Protein AF-A0AB35IIX9-F1 (afdb_monomer_lite)

pLDDT: mean 75.49, std 18.68, range [36.53, 96.25]

Radius of gyration: 25.01 Å; chains: 1; bounding box: 52×27×70 Å

Organism: NCBI:txid1547

Foldseek 3Di:
DDPPPDDPPDPPPDDDPDCPVVVVVVVVVVVVVVVVVVVVVVVVLVVVLVVVLVVQDDPLLVVLVVLCVVCVPDPVSSQVVCVVVVDHPVRSVVSPVVSCVSSCVSVVPPVPDDVVPPVVVVD

Secondary structure (DSSP, 8-state):
----------GGGS--S--HHHHHHHHHHHHHHHHHHHHHHHHHHHHHHHHHHHHHS-HHHHHHHHHHHHSTT-HHHHHHHHHHTT--HHHHHHHHHHHHHHHHHH----TT--GGGTTTS--

Structure (mmCIF, N/CA/C/O backbone):
data_AF-A0AB35IIX9-F1
#
_entry.id   AF-A0AB35IIX9-F1
#
loop_
_atom_site.group_PDB
_atom_site.id
_atom_site.type_symbol
_atom_site.label_atom_id
_atom_site.label_alt_id
_atom_site.label_comp_id
_atom_site.label_asym_id
_atom_site.label_entity_id
_atom_site.label_seq_id
_atom_site.pdbx_PDB_ins_code
_atom_site.Cartn_x
_atom_site.Cartn_y
_atom_site.Cartn_z
_atom_site.occupancy
_atom_site.B_iso_or_equiv
_atom_site.auth_seq_id
_atom_site.auth_comp_id
_atom_site.auth_asym_id
_atom_site.auth_atom_id
_atom_site.pdbx_PDB_model_num
ATOM 1 N N . MET A 1 1 ? 7.667 15.938 -27.698 1.00 36.53 1 MET A N 1
ATOM 2 C CA . MET A 1 1 ? 8.014 14.661 -28.350 1.00 36.53 1 MET A CA 1
ATOM 3 C C . MET A 1 1 ? 9.389 14.829 -28.958 1.00 36.53 1 MET A C 1
ATOM 5 O O . MET A 1 1 ? 9.502 15.380 -30.045 1.00 36.53 1 MET A O 1
ATOM 9 N N . ASP A 1 2 ? 10.426 14.471 -28.207 1.00 43.12 2 ASP A N 1
ATOM 10 C CA . ASP A 1 2 ? 11.792 14.505 -28.722 1.00 43.12 2 ASP A CA 1
ATOM 11 C C . ASP A 1 2 ? 11.997 13.258 -29.580 1.00 43.12 2 ASP A C 1
ATOM 13 O O . ASP A 1 2 ? 11.965 12.127 -29.091 1.00 43.12 2 ASP A O 1
ATOM 17 N N . MET A 1 3 ? 12.108 13.460 -30.890 1.00 46.75 3 MET A N 1
ATOM 18 C CA . MET A 1 3 ? 12.452 12.399 -31.824 1.00 46.75 3 MET A CA 1
ATOM 19 C C . MET A 1 3 ? 13.890 11.973 -31.512 1.00 46.75 3 MET A C 1
ATOM 21 O O . MET A 1 3 ? 14.827 12.638 -31.957 1.00 46.75 3 MET A O 1
ATOM 25 N N . LYS A 1 4 ? 14.082 10.859 -30.785 1.00 49.25 4 LYS A N 1
ATOM 26 C CA . LYS A 1 4 ? 15.355 10.118 -30.799 1.00 49.25 4 LYS A CA 1
ATOM 27 C C . LYS A 1 4 ? 15.623 9.756 -32.266 1.00 49.25 4 LYS A C 1
ATOM 29 O O . LYS A 1 4 ? 15.100 8.775 -32.789 1.00 49.25 4 LYS A O 1
ATOM 34 N N . ARG A 1 5 ? 16.360 10.619 -32.974 1.00 47.81 5 ARG A N 1
ATOM 35 C CA . ARG A 1 5 ? 16.802 10.394 -34.351 1.00 47.81 5 ARG A CA 1
ATOM 36 C C . ARG A 1 5 ? 17.637 9.122 -34.338 1.00 47.81 5 ARG A C 1
ATOM 38 O O . ARG A 1 5 ? 18.748 9.129 -33.815 1.00 47.81 5 ARG A O 1
ATOM 45 N N . ALA A 1 6 ? 17.103 8.045 -34.909 1.00 50.66 6 ALA A N 1
ATOM 46 C CA . ALA A 1 6 ? 17.898 6.880 -35.256 1.00 50.66 6 ALA A CA 1
ATOM 47 C C . ALA A 1 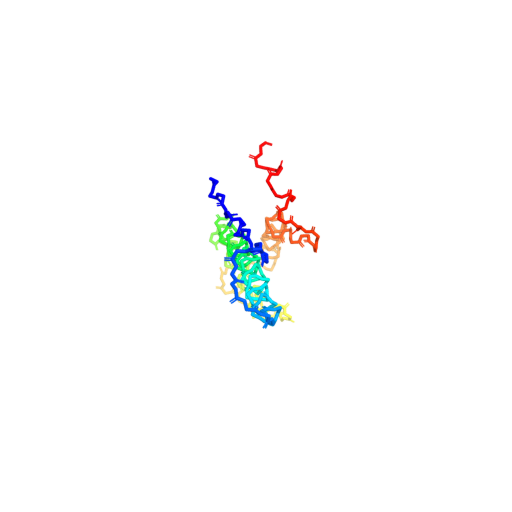6 ? 19.082 7.368 -36.101 1.00 50.66 6 ALA A C 1
ATOM 49 O O . ALA A 1 6 ? 18.880 7.990 -37.145 1.00 50.66 6 ALA A O 1
ATOM 50 N N . ILE A 1 7 ? 20.306 7.164 -35.613 1.00 53.88 7 ILE A N 1
ATOM 51 C 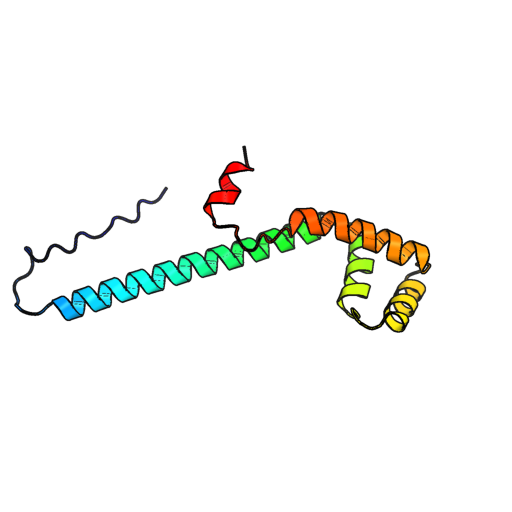CA . ILE A 1 7 ? 21.514 7.488 -36.370 1.00 53.88 7 ILE A CA 1
ATOM 52 C C . ILE A 1 7 ? 21.591 6.449 -37.492 1.00 53.88 7 ILE A C 1
ATOM 54 O O . ILE A 1 7 ? 21.733 5.262 -37.191 1.00 53.88 7 ILE A O 1
ATOM 58 N N . PRO A 1 8 ? 21.478 6.840 -38.772 1.00 49.00 8 PRO A N 1
ATOM 59 C CA . PRO A 1 8 ? 21.612 5.893 -39.862 1.00 49.00 8 PRO A CA 1
ATOM 60 C C . PRO A 1 8 ? 23.094 5.533 -39.971 1.00 49.00 8 PRO A C 1
ATOM 62 O O . PRO A 1 8 ? 23.881 6.266 -40.568 1.00 49.00 8 PRO A O 1
ATOM 65 N N . ILE A 1 9 ? 23.503 4.421 -39.360 1.00 51.12 9 ILE A N 1
ATOM 66 C CA . ILE A 1 9 ? 24.853 3.880 -39.540 1.00 51.12 9 ILE A CA 1
ATOM 67 C C . ILE A 1 9 ? 24.870 3.124 -40.872 1.00 51.12 9 ILE A C 1
ATOM 69 O O . ILE A 1 9 ? 24.798 1.899 -40.923 1.00 51.12 9 ILE A O 1
ATOM 73 N N . GLY A 1 10 ? 24.894 3.877 -41.972 1.00 47.72 10 GLY A N 1
ATOM 74 C CA . G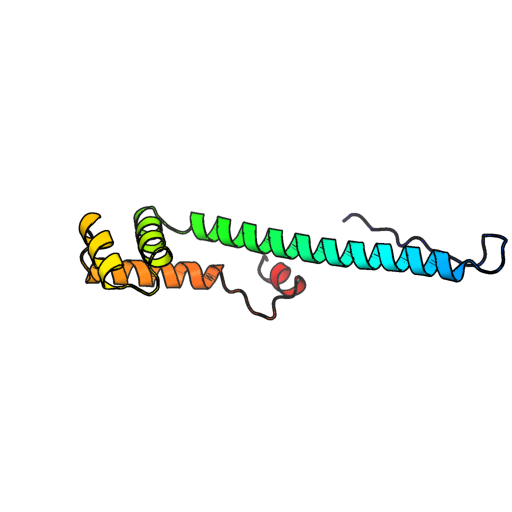LY A 1 10 ? 25.151 3.328 -43.299 1.00 47.72 10 GLY A CA 1
ATOM 75 C C . GLY A 1 10 ? 26.607 2.876 -43.395 1.00 47.72 10 GLY A C 1
ATOM 76 O O . GLY A 1 10 ? 27.515 3.657 -43.109 1.00 47.72 10 GLY A O 1
ATOM 77 N N . SER A 1 11 ? 26.837 1.629 -43.816 1.00 49.81 11 SER A N 1
ATOM 78 C CA . SER A 1 11 ? 28.177 1.081 -44.085 1.00 49.81 11 SER A CA 1
ATOM 79 C C . SER A 1 11 ? 28.926 1.803 -45.207 1.00 49.81 11 SER A C 1
ATOM 81 O O . SER A 1 11 ? 30.122 1.588 -45.373 1.00 49.81 11 SER A O 1
ATOM 83 N N . ASP A 1 12 ? 28.235 2.652 -45.967 1.00 50.59 12 ASP A N 1
ATOM 84 C CA . ASP A 1 12 ? 28.723 3.180 -47.242 1.00 50.59 12 ASP A CA 1
ATOM 85 C C . ASP A 1 12 ? 29.576 4.452 -47.115 1.00 50.59 12 ASP A C 1
ATOM 87 O O . ASP A 1 12 ? 30.184 4.869 -48.096 1.00 50.59 12 ASP A O 1
ATOM 91 N N . ASN A 1 13 ? 29.685 5.051 -45.920 1.00 46.75 13 ASN A N 1
ATOM 92 C CA . ASN A 1 13 ? 30.349 6.352 -45.741 1.00 46.75 13 ASN A CA 1
ATOM 93 C C . ASN A 1 13 ? 31.639 6.348 -44.899 1.00 46.75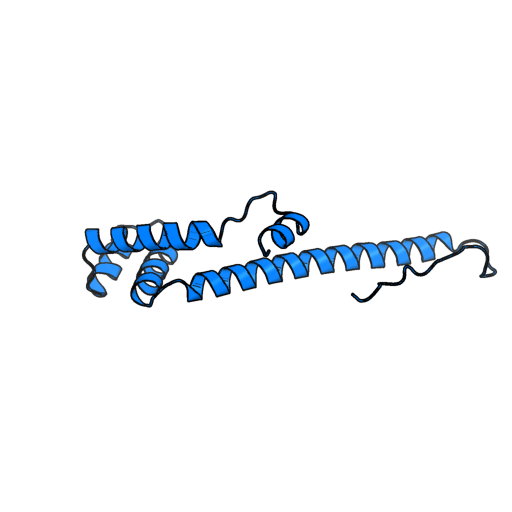 13 ASN A C 1
ATOM 95 O O . ASN A 1 13 ? 32.138 7.431 -44.593 1.00 46.75 13 ASN A O 1
ATOM 99 N N . MET A 1 14 ? 32.224 5.199 -44.531 1.00 52.31 14 MET A N 1
ATOM 100 C CA . MET A 1 14 ? 33.538 5.194 -43.858 1.00 52.31 14 MET A CA 1
ATOM 101 C C . MET A 1 14 ? 34.501 4.123 -44.400 1.00 52.31 14 MET A C 1
ATOM 103 O O . MET A 1 14 ? 34.126 2.953 -44.480 1.00 52.31 14 MET A O 1
ATOM 107 N N . PRO A 1 15 ? 35.745 4.497 -44.775 1.00 43.44 15 PRO A N 1
ATOM 108 C CA . PRO A 1 15 ? 36.677 3.592 -45.430 1.00 43.44 15 PRO A CA 1
ATOM 109 C C . PRO A 1 15 ? 37.375 2.695 -44.400 1.00 43.44 15 PRO A C 1
ATOM 111 O O . PRO A 1 15 ? 38.071 3.179 -43.511 1.00 43.44 15 PRO A O 1
ATOM 114 N N . GLY A 1 16 ? 37.226 1.378 -44.548 1.00 49.84 16 GLY A N 1
ATOM 115 C CA . GLY A 1 16 ? 37.931 0.388 -43.734 1.00 49.84 16 GLY A CA 1
ATOM 116 C C . GLY A 1 16 ? 37.135 -0.904 -43.604 1.00 49.84 16 GLY A C 1
ATOM 117 O O . GLY A 1 16 ? 36.063 -0.941 -43.012 1.00 49.84 16 GLY A O 1
ATOM 118 N N . GLY A 1 17 ? 37.636 -1.995 -44.177 1.00 54.09 17 GLY A N 1
ATOM 119 C CA . GLY A 1 17 ? 37.042 -3.308 -43.953 1.00 54.09 17 GLY A CA 1
ATOM 120 C C . GLY A 1 17 ? 37.125 -3.679 -42.470 1.00 54.09 17 GLY A C 1
ATOM 121 O O . GLY A 1 17 ? 38.190 -3.565 -41.868 1.00 54.09 17 GLY A O 1
ATOM 122 N N . ASN A 1 18 ? 36.012 -4.188 -41.930 1.00 55.22 18 ASN A N 1
ATOM 123 C CA . ASN A 1 18 ? 35.867 -4.841 -40.619 1.00 55.22 18 ASN A CA 1
ATOM 124 C C . ASN A 1 18 ? 35.346 -3.990 -39.431 1.00 55.22 18 ASN A C 1
ATOM 126 O O . ASN A 1 18 ? 35.793 -4.136 -38.293 1.00 55.22 18 ASN A O 1
ATOM 130 N N . HIS A 1 19 ? 34.325 -3.155 -39.663 1.00 58.53 19 HIS A N 1
ATOM 131 C CA . HIS A 1 19 ? 33.631 -2.381 -38.614 1.00 58.53 19 HIS A CA 1
ATOM 132 C C . HIS A 1 19 ? 32.361 -3.033 -38.033 1.00 58.53 19 HIS A C 1
ATOM 134 O O . HIS A 1 19 ? 31.749 -2.467 -37.126 1.00 58.53 19 HIS A O 1
ATOM 140 N N . SER A 1 20 ? 31.982 -4.236 -38.478 1.00 63.28 20 SER A N 1
ATOM 141 C CA . SER A 1 20 ? 30.811 -4.967 -37.956 1.00 63.28 20 SER A CA 1
ATOM 142 C C . SER A 1 20 ? 30.859 -5.148 -36.433 1.00 63.28 20 SER A C 1
ATOM 144 O O . SER A 1 20 ? 29.841 -5.022 -35.759 1.00 63.28 20 SER A O 1
ATOM 146 N N . SER A 1 21 ? 32.056 -5.356 -35.872 1.00 68.50 21 SER A N 1
ATOM 147 C CA . SER A 1 21 ? 32.271 -5.488 -34.426 1.00 68.50 21 SER A CA 1
ATOM 148 C C . SER A 1 21 ? 32.021 -4.193 -33.641 1.00 68.50 21 SER A C 1
ATOM 150 O O . SER A 1 21 ? 31.578 -4.248 -32.494 1.00 68.50 21 SER A O 1
ATOM 152 N N . VAL A 1 22 ? 32.280 -3.027 -34.242 1.00 70.44 22 VAL A N 1
ATOM 153 C CA . VAL A 1 22 ? 32.033 -1.713 -33.628 1.00 70.44 22 VAL A CA 1
ATOM 154 C C . VAL A 1 22 ? 30.547 -1.379 -33.699 1.00 70.44 22 VAL A C 1
ATOM 156 O O . VAL A 1 22 ? 29.969 -0.987 -32.690 1.00 70.44 22 VAL A O 1
ATOM 159 N N . ILE A 1 23 ? 29.914 -1.625 -34.849 1.00 72.56 23 ILE A N 1
ATOM 160 C CA . ILE A 1 23 ? 28.469 -1.443 -35.043 1.00 72.56 23 ILE A CA 1
ATOM 161 C C . ILE A 1 23 ? 27.681 -2.345 -34.082 1.00 72.56 23 ILE A C 1
ATOM 163 O O . ILE A 1 23 ? 26.771 -1.873 -33.409 1.00 72.56 23 ILE A O 1
ATOM 167 N N . ALA A 1 24 ? 28.084 -3.610 -33.921 1.00 70.62 24 ALA A N 1
ATOM 168 C CA . ALA A 1 24 ? 27.464 -4.527 -32.963 1.00 70.62 24 ALA A CA 1
ATOM 169 C C . ALA A 1 24 ? 27.609 -4.055 -31.504 1.00 70.62 24 ALA A C 1
ATOM 171 O O . ALA A 1 24 ? 26.670 -4.169 -30.717 1.00 70.62 24 ALA A O 1
ATOM 172 N N . LYS A 1 25 ? 28.766 -3.490 -31.129 1.00 71.88 25 LYS A N 1
ATOM 173 C CA . LYS A 1 25 ? 28.959 -2.892 -29.797 1.00 71.88 25 LYS A CA 1
ATOM 174 C C . LYS A 1 25 ? 28.079 -1.657 -29.593 1.00 71.88 25 LYS A C 1
ATOM 176 O O . LYS A 1 25 ? 27.513 -1.512 -28.517 1.00 71.88 25 LYS A O 1
ATOM 181 N N . MET A 1 26 ? 27.946 -0.800 -30.606 1.00 70.62 26 MET A N 1
ATOM 182 C CA . MET A 1 26 ? 27.068 0.375 -30.552 1.00 70.62 26 MET A CA 1
ATOM 183 C C . MET A 1 26 ? 25.599 -0.031 -30.408 1.00 70.62 26 MET A C 1
ATOM 185 O O . MET A 1 26 ? 24.918 0.483 -29.526 1.00 70.62 26 MET A O 1
ATOM 189 N N . GLN A 1 27 ? 25.140 -1.007 -31.194 1.00 73.56 27 GLN A N 1
ATOM 190 C CA . GLN A 1 27 ? 23.775 -1.525 -31.105 1.00 73.56 27 GLN A CA 1
ATOM 191 C C . GLN A 1 27 ? 23.481 -2.117 -29.721 1.00 73.56 27 GLN A C 1
ATOM 193 O O . GLN A 1 27 ? 22.453 -1.812 -29.126 1.00 73.56 27 GLN A O 1
ATOM 198 N N . LYS A 1 28 ? 24.427 -2.874 -29.153 1.00 77.75 28 LYS A N 1
ATOM 199 C CA . LYS A 1 28 ? 24.300 -3.426 -27.799 1.00 77.75 28 LYS A CA 1
ATOM 200 C C . LYS A 1 28 ? 24.179 -2.342 -26.721 1.00 77.75 28 LYS A C 1
ATOM 202 O O . LYS A 1 28 ? 23.425 -2.519 -25.772 1.00 77.75 28 LYS A O 1
ATOM 207 N N . ILE A 1 29 ? 24.913 -1.234 -26.847 1.00 77.31 29 ILE A N 1
ATOM 208 C CA . ILE A 1 29 ? 24.815 -0.103 -25.907 1.00 77.31 29 ILE A CA 1
ATOM 209 C C . ILE A 1 29 ? 23.432 0.552 -25.999 1.00 77.31 29 ILE A C 1
ATOM 211 O O . ILE A 1 29 ? 22.851 0.881 -24.967 1.00 77.31 29 ILE A O 1
ATOM 215 N N . ILE A 1 30 ? 22.894 0.708 -27.212 1.00 75.94 30 ILE A N 1
ATOM 216 C CA . ILE A 1 30 ? 21.544 1.249 -27.431 1.00 75.94 30 ILE A CA 1
ATOM 217 C C . ILE A 1 30 ? 20.497 0.326 -26.797 1.00 75.94 30 ILE A C 1
ATOM 219 O O . ILE A 1 30 ? 19.698 0.787 -25.990 1.00 75.94 30 ILE A O 1
ATOM 223 N N . GLU A 1 31 ? 20.565 -0.981 -27.061 1.00 74.88 31 GLU A N 1
ATOM 224 C CA . GLU A 1 31 ? 19.652 -1.973 -26.471 1.00 74.88 31 GLU A CA 1
ATOM 225 C C . GLU A 1 31 ? 19.697 -1.971 -24.938 1.00 74.88 31 GLU A C 1
ATOM 227 O O . GLU A 1 31 ? 18.660 -2.032 -24.280 1.00 74.88 31 GLU A O 1
ATOM 232 N N . GLN A 1 32 ? 20.893 -1.874 -24.350 1.00 75.12 32 GLN A N 1
ATOM 233 C CA . GLN A 1 32 ? 21.050 -1.757 -22.900 1.00 75.12 32 GLN A CA 1
ATOM 234 C C . GLN A 1 32 ? 20.448 -0.452 -22.370 1.00 75.12 32 GLN A C 1
ATOM 236 O O . GLN A 1 32 ? 19.783 -0.465 -21.337 1.00 75.12 32 GLN A O 1
ATOM 241 N N . SER A 1 33 ? 20.645 0.665 -23.073 1.00 76.44 33 SER A N 1
ATOM 242 C CA . SER A 1 33 ? 20.039 1.949 -22.712 1.00 76.44 33 SER A CA 1
ATOM 243 C C . SER A 1 33 ? 18.513 1.878 -22.728 1.00 76.44 33 SER A C 1
ATOM 245 O O . SER A 1 33 ? 17.881 2.351 -21.788 1.00 76.44 33 SER A O 1
ATOM 247 N N . ASP A 1 34 ? 17.921 1.256 -23.746 1.00 78.00 34 ASP A N 1
ATOM 248 C CA . ASP A 1 34 ? 16.466 1.118 -23.855 1.00 78.00 34 ASP A CA 1
ATOM 249 C C . ASP A 1 34 ? 15.900 0.224 -22.735 1.00 78.00 34 ASP A C 1
ATOM 251 O O . ASP A 1 34 ? 14.845 0.515 -22.171 1.00 78.00 34 ASP A O 1
ATOM 255 N N . GLN A 1 35 ? 16.629 -0.825 -22.332 1.00 75.31 35 GLN A N 1
ATOM 256 C CA . GLN A 1 35 ? 16.267 -1.640 -21.164 1.00 75.31 35 GLN A CA 1
ATOM 257 C C . GLN A 1 35 ? 16.278 -0.827 -19.863 1.00 75.31 35 GLN A C 1
ATOM 259 O O . GLN A 1 35 ? 15.386 -0.993 -19.027 1.00 75.31 35 GLN A O 1
ATOM 264 N N . TYR A 1 36 ? 17.264 0.057 -19.684 1.00 76.62 36 TYR A N 1
ATOM 265 C CA . TYR A 1 36 ? 17.311 0.942 -18.522 1.00 76.62 36 TYR A CA 1
ATOM 266 C C . TYR A 1 36 ? 16.184 1.979 -18.538 1.00 76.62 36 TYR A C 1
ATOM 268 O O . TYR A 1 36 ? 15.585 2.206 -17.489 1.00 76.62 36 TYR A O 1
ATOM 276 N N . ASP A 1 37 ? 15.837 2.544 -19.696 1.00 77.75 37 ASP A N 1
ATOM 277 C CA . ASP A 1 37 ? 14.706 3.474 -19.834 1.00 77.75 37 ASP A CA 1
ATOM 278 C C . ASP A 1 37 ? 13.380 2.804 -19.415 1.00 77.75 37 ASP A C 1
ATOM 280 O O . ASP A 1 37 ? 12.601 3.381 -18.652 1.00 77.75 37 ASP A O 1
ATOM 284 N N . ILE A 1 38 ? 13.150 1.552 -19.835 1.00 79.75 38 ILE A N 1
ATOM 285 C CA . ILE A 1 38 ? 11.979 0.757 -19.421 1.00 79.75 38 ILE A CA 1
ATOM 286 C C . ILE A 1 38 ? 11.987 0.520 -17.908 1.00 79.75 38 ILE A C 1
ATOM 288 O O . ILE A 1 38 ? 10.970 0.699 -17.237 1.00 79.75 38 ILE A O 1
ATOM 292 N N . LEU A 1 39 ? 13.135 0.136 -17.349 1.00 76.06 39 LEU A N 1
ATOM 293 C CA . LEU A 1 39 ? 13.263 -0.119 -15.917 1.00 76.06 39 LEU A CA 1
ATOM 294 C C . LEU A 1 39 ? 12.983 1.146 -15.090 1.00 76.06 39 LEU A C 1
ATOM 296 O O . LEU A 1 39 ? 12.241 1.089 -14.110 1.00 76.06 39 LEU A O 1
ATOM 300 N N . ILE A 1 40 ? 13.534 2.291 -15.502 1.00 81.12 40 ILE A N 1
ATOM 301 C CA . ILE A 1 40 ? 13.286 3.596 -14.875 1.00 81.12 40 ILE A CA 1
ATOM 302 C C . ILE A 1 40 ? 11.799 3.951 -14.956 1.00 81.12 40 ILE A C 1
ATOM 304 O O . ILE A 1 40 ? 11.219 4.379 -13.958 1.00 81.12 40 ILE A O 1
ATOM 308 N N . SER A 1 41 ? 11.167 3.742 -16.113 1.00 81.75 41 SER A N 1
ATOM 309 C CA . SER A 1 41 ? 9.731 3.974 -16.295 1.00 81.75 41 SER A CA 1
ATOM 310 C C . SER A 1 41 ? 8.894 3.146 -15.313 1.00 81.75 41 SER A C 1
ATOM 312 O O . SER A 1 41 ? 8.042 3.697 -14.613 1.00 81.75 41 SER A O 1
ATOM 314 N N . ASN A 1 42 ? 9.208 1.857 -15.164 1.00 79.00 42 ASN A N 1
ATOM 315 C CA . ASN A 1 42 ? 8.522 0.967 -14.226 1.00 79.00 42 ASN A CA 1
ATOM 316 C C . ASN A 1 42 ? 8.691 1.411 -12.765 1.00 79.00 42 ASN A C 1
ATOM 318 O O . ASN A 1 42 ? 7.728 1.395 -11.996 1.00 79.00 42 ASN A O 1
ATOM 322 N N . TYR A 1 43 ? 9.893 1.837 -12.367 1.00 80.44 43 TYR A N 1
ATOM 323 C CA . TYR A 1 43 ? 10.115 2.356 -11.015 1.00 80.44 43 TYR A CA 1
ATOM 324 C C . TYR A 1 43 ? 9.349 3.653 -10.763 1.00 80.44 43 TYR A C 1
ATOM 326 O O . TYR A 1 43 ? 8.691 3.772 -9.731 1.00 80.44 43 TYR A O 1
ATOM 334 N N . ASN A 1 44 ? 9.373 4.595 -11.707 1.00 82.50 44 ASN A N 1
ATOM 335 C CA . ASN A 1 44 ? 8.598 5.831 -11.602 1.00 82.50 44 ASN A CA 1
ATOM 336 C C . ASN A 1 44 ? 7.095 5.542 -11.504 1.00 82.50 44 ASN A C 1
ATOM 338 O O . ASN A 1 44 ? 6.394 6.180 -10.721 1.00 82.50 44 ASN A O 1
ATOM 342 N N . PHE A 1 45 ? 6.600 4.553 -12.249 1.00 80.12 45 PHE A N 1
ATOM 343 C CA . PHE A 1 45 ? 5.214 4.104 -12.158 1.00 80.12 45 PHE A CA 1
ATOM 344 C C . PHE A 1 45 ? 4.865 3.585 -10.756 1.00 80.12 45 PHE A C 1
ATOM 346 O O . PHE A 1 45 ? 3.860 4.006 -10.177 1.00 80.12 45 PHE A O 1
ATOM 353 N N . LEU A 1 46 ? 5.705 2.715 -10.185 1.00 80.94 46 LEU A N 1
ATOM 354 C CA . LEU A 1 46 ? 5.500 2.192 -8.833 1.00 80.94 46 LEU A CA 1
ATOM 355 C C . LEU A 1 46 ? 5.520 3.310 -7.787 1.00 80.94 46 LEU A C 1
ATOM 357 O O . LEU A 1 46 ? 4.626 3.364 -6.946 1.00 80.94 46 LEU A O 1
ATOM 361 N N . ILE A 1 47 ? 6.493 4.221 -7.866 1.00 84.50 47 ILE A N 1
ATOM 362 C CA . ILE A 1 47 ? 6.612 5.359 -6.944 1.00 84.50 47 ILE A CA 1
ATOM 363 C C . ILE A 1 47 ? 5.352 6.225 -7.008 1.00 84.50 47 ILE A C 1
ATOM 365 O O . ILE A 1 47 ? 4.699 6.416 -5.986 1.00 84.50 47 ILE A O 1
ATOM 369 N N . ASN A 1 48 ? 4.946 6.659 -8.203 1.00 83.19 48 ASN A N 1
ATOM 370 C CA . ASN A 1 48 ? 3.761 7.501 -8.379 1.00 83.19 48 ASN A CA 1
ATOM 371 C C . ASN A 1 48 ? 2.478 6.818 -7.877 1.00 83.19 48 ASN A C 1
ATOM 373 O O . ASN A 1 48 ? 1.602 7.467 -7.302 1.00 83.19 48 ASN A O 1
ATOM 377 N N . SER A 1 49 ? 2.354 5.505 -8.088 1.00 81.44 49 SER A N 1
ATOM 378 C CA . SER A 1 49 ? 1.197 4.728 -7.628 1.00 81.44 49 SER A CA 1
ATOM 379 C C . SER A 1 49 ? 1.151 4.641 -6.101 1.00 81.44 49 SER A C 1
ATOM 381 O O . SER A 1 49 ? 0.095 4.845 -5.502 1.00 81.44 49 SER A O 1
ATOM 383 N N . LEU A 1 50 ? 2.300 4.410 -5.458 1.00 83.31 50 LEU A N 1
ATOM 384 C CA . LEU A 1 50 ? 2.421 4.386 -3.999 1.00 83.31 50 LEU A CA 1
ATOM 385 C C . LEU A 1 50 ? 2.180 5.770 -3.379 1.00 83.31 50 LEU A C 1
ATOM 387 O O . LEU A 1 50 ? 1.473 5.880 -2.379 1.00 83.31 50 LEU A O 1
ATOM 391 N N . GLU A 1 51 ? 2.702 6.835 -3.985 1.00 85.06 51 GLU A N 1
ATOM 392 C CA . GLU A 1 51 ? 2.460 8.209 -3.534 1.00 85.06 51 GLU A CA 1
ATOM 393 C C . GLU A 1 51 ? 0.968 8.565 -3.594 1.00 85.06 51 GLU A C 1
ATOM 395 O O . GLU A 1 51 ? 0.419 9.095 -2.626 1.00 85.06 51 GLU A O 1
ATOM 400 N N . ARG A 1 52 ? 0.272 8.203 -4.681 1.00 82.88 52 ARG A N 1
ATOM 401 C CA . ARG A 1 52 ? -1.189 8.374 -4.797 1.00 82.88 52 ARG A CA 1
ATOM 402 C C . ARG A 1 52 ? -1.964 7.526 -3.792 1.00 82.88 52 ARG A C 1
ATOM 404 O O . ARG A 1 52 ? -2.941 7.997 -3.219 1.00 82.88 52 ARG A O 1
ATOM 411 N N . ALA A 1 53 ? -1.539 6.290 -3.551 1.00 82.56 53 ALA A N 1
ATOM 412 C CA . ALA A 1 53 ? -2.154 5.433 -2.543 1.00 82.56 53 ALA A CA 1
ATOM 413 C C . ALA A 1 53 ? -2.111 6.077 -1.147 1.00 82.56 53 ALA A C 1
ATOM 415 O O . ALA A 1 53 ? -3.112 6.067 -0.430 1.00 82.56 53 ALA A O 1
ATOM 416 N N . ILE A 1 54 ? -0.989 6.706 -0.784 1.00 79.69 54 ILE A N 1
ATOM 417 C CA . ILE A 1 54 ? -0.826 7.386 0.509 1.00 79.69 54 ILE A CA 1
ATOM 418 C C .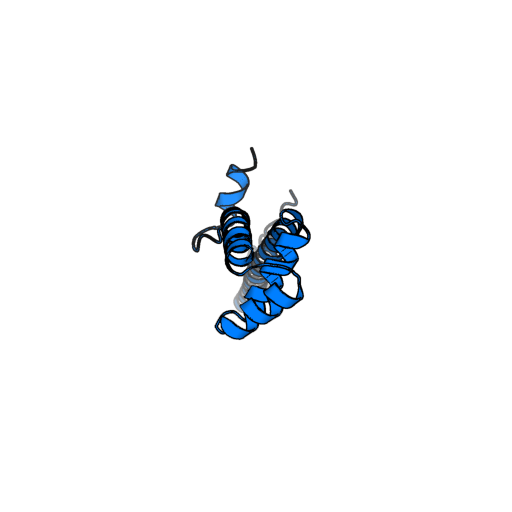 ILE A 1 54 ? -1.745 8.610 0.637 1.00 79.69 54 ILE A C 1
ATOM 420 O O . ILE A 1 54 ? -2.250 8.869 1.732 1.00 79.69 54 ILE A O 1
ATOM 424 N N . THR A 1 55 ? -1.988 9.363 -0.443 1.00 85.62 55 THR A N 1
ATOM 425 C CA . THR A 1 55 ? -2.837 10.570 -0.388 1.00 85.62 55 THR A CA 1
ATOM 426 C C . THR A 1 55 ? -4.328 10.264 -0.265 1.00 85.62 55 THR A C 1
ATOM 428 O O . THR A 1 55 ? -5.080 11.102 0.229 1.00 85.62 55 THR A O 1
ATOM 431 N N . VAL A 1 56 ? -4.766 9.068 -0.667 1.00 88.38 56 VAL A N 1
ATOM 432 C CA . VAL A 1 56 ? -6.177 8.644 -0.596 1.00 88.38 56 VAL A CA 1
ATOM 433 C C . VAL A 1 56 ? -6.589 8.182 0.808 1.00 88.38 56 VAL A C 1
ATOM 435 O O . VAL A 1 56 ? -7.783 8.166 1.139 1.00 88.38 56 VAL A O 1
ATOM 438 N N . LEU A 1 57 ? -5.620 7.826 1.652 1.00 91.25 57 LEU A N 1
ATOM 439 C CA . LEU A 1 57 ? -5.871 7.414 3.028 1.00 91.25 57 LEU A CA 1
ATOM 440 C C . LEU A 1 57 ? -5.910 8.624 3.969 1.00 91.25 57 LEU A C 1
ATOM 442 O O . LEU A 1 57 ? -5.042 9.495 3.923 1.00 91.25 57 LEU A O 1
ATOM 446 N N . ASN A 1 58 ? -6.892 8.658 4.871 1.00 92.88 58 ASN A N 1
ATOM 447 C CA . ASN A 1 58 ? -6.869 9.580 6.013 1.00 92.88 58 ASN A CA 1
ATOM 448 C C . ASN A 1 58 ? -5.940 9.068 7.134 1.00 92.88 58 ASN A C 1
ATOM 450 O O . ASN A 1 58 ? -5.407 7.965 7.052 1.00 92.88 58 ASN A O 1
ATOM 454 N N . GLU A 1 59 ? -5.726 9.862 8.186 1.00 92.25 59 GLU A N 1
ATOM 455 C CA . GLU A 1 59 ? -4.774 9.512 9.255 1.00 92.25 59 GLU A CA 1
ATOM 456 C C . GLU A 1 59 ? -5.130 8.215 9.999 1.00 92.25 59 GLU A C 1
ATOM 458 O O . GLU A 1 59 ? -4.256 7.373 10.200 1.00 92.25 59 GLU A O 1
ATOM 463 N N . ASP A 1 60 ? -6.407 7.983 10.317 1.00 92.88 60 ASP A N 1
ATOM 464 C CA . ASP A 1 60 ? -6.843 6.727 10.944 1.00 92.88 60 ASP A CA 1
ATOM 465 C C . ASP A 1 60 ? -6.601 5.518 10.026 1.00 92.88 60 ASP A C 1
ATOM 467 O O . ASP A 1 60 ? -6.209 4.437 10.464 1.00 92.88 60 ASP A O 1
ATOM 471 N N . GLU A 1 61 ? -6.874 5.682 8.732 1.00 93.50 61 GLU A N 1
ATOM 472 C CA . GLU A 1 61 ? -6.676 4.654 7.713 1.00 93.50 61 GLU A CA 1
ATOM 473 C C . GLU A 1 61 ? -5.193 4.323 7.529 1.00 93.50 61 GLU A C 1
ATOM 475 O O . GLU A 1 61 ? -4.833 3.145 7.465 1.00 93.50 61 GLU A O 1
ATOM 480 N N . LYS A 1 62 ? -4.325 5.342 7.515 1.00 92.75 62 LYS A N 1
ATOM 481 C CA . LYS A 1 62 ? -2.868 5.163 7.507 1.00 92.75 62 LYS A CA 1
ATOM 482 C C . LYS A 1 62 ? -2.408 4.416 8.751 1.00 92.75 62 LYS A C 1
ATOM 484 O O . LYS A 1 62 ? -1.626 3.477 8.639 1.00 92.75 62 LYS A O 1
ATOM 489 N N . GLU A 1 63 ? -2.904 4.791 9.926 1.00 94.19 63 GLU A N 1
ATOM 490 C CA . GLU A 1 63 ? -2.522 4.153 11.184 1.00 94.19 63 GLU A CA 1
ATOM 491 C C . GLU A 1 63 ? -2.897 2.664 11.200 1.00 94.19 63 GLU A C 1
ATOM 493 O O . GLU A 1 63 ? -2.052 1.813 11.488 1.00 94.19 63 GLU A O 1
ATOM 498 N N . VAL A 1 64 ? -4.133 2.329 10.819 1.00 94.81 64 VAL A N 1
ATOM 499 C CA . VAL A 1 64 ? -4.601 0.938 10.717 1.00 94.81 64 VAL A CA 1
ATOM 500 C C . VAL A 1 64 ? -3.786 0.147 9.686 1.00 94.81 64 VAL A C 1
ATOM 502 O O . VAL A 1 64 ? -3.371 -0.981 9.968 1.00 94.81 64 VAL A O 1
ATOM 505 N N . CYS A 1 65 ? -3.493 0.754 8.531 1.00 92.81 65 CYS A N 1
ATOM 506 C CA . CYS A 1 65 ? -2.653 0.168 7.486 1.00 92.81 65 CYS A CA 1
ATOM 507 C C . CYS A 1 65 ? -1.237 -0.149 7.993 1.00 92.81 65 CYS A C 1
ATOM 509 O O . CYS A 1 65 ? -0.728 -1.249 7.774 1.00 92.81 65 CYS A O 1
ATOM 511 N N . ILE A 1 66 ? -0.617 0.776 8.732 1.00 92.81 66 ILE A N 1
ATOM 512 C CA . ILE A 1 66 ? 0.730 0.614 9.298 1.00 92.81 66 ILE A CA 1
ATOM 513 C C . ILE A 1 66 ? 0.754 -0.493 10.357 1.00 92.81 66 ILE A C 1
ATOM 515 O O . ILE A 1 66 ? 1.659 -1.330 10.348 1.00 92.81 66 ILE A O 1
ATOM 519 N N . ILE A 1 67 ? -0.232 -0.533 11.263 1.00 94.56 67 ILE A N 1
ATOM 520 C CA . ILE A 1 67 ? -0.323 -1.586 12.291 1.00 94.56 67 ILE A CA 1
ATOM 521 C C . ILE A 1 67 ? -0.384 -2.960 11.622 1.00 94.56 67 ILE A C 1
ATOM 523 O O . ILE A 1 67 ? 0.346 -3.869 12.032 1.00 94.56 67 ILE A O 1
ATOM 527 N N . PHE A 1 68 ? -1.220 -3.099 10.588 1.00 94.06 68 PHE A N 1
ATOM 528 C CA . PHE A 1 68 ? -1.340 -4.349 9.850 1.00 94.06 68 PHE A CA 1
ATOM 529 C C . PHE A 1 68 ? -0.049 -4.711 9.111 1.00 94.06 68 PHE A C 1
ATOM 531 O O . PHE A 1 68 ? 0.467 -5.809 9.302 1.00 94.06 68 PHE A O 1
ATOM 538 N N . SER A 1 69 ? 0.506 -3.777 8.338 1.00 90.31 69 SER A N 1
ATOM 539 C CA . SER A 1 69 ? 1.688 -4.005 7.494 1.00 90.31 69 SER A CA 1
ATOM 540 C C . SER A 1 69 ? 2.935 -4.382 8.294 1.00 90.31 69 SER A C 1
ATOM 542 O O . SER A 1 69 ? 3.740 -5.182 7.832 1.00 90.31 69 SER A O 1
ATOM 544 N N . ASN A 1 70 ? 3.082 -3.856 9.513 1.00 93.81 70 ASN A N 1
ATOM 545 C CA . ASN A 1 70 ? 4.206 -4.195 10.391 1.00 93.81 70 ASN A CA 1
ATOM 546 C C . ASN A 1 70 ? 4.052 -5.554 11.089 1.00 93.81 70 ASN A C 1
ATOM 548 O O . ASN A 1 70 ? 5.018 -6.062 11.649 1.00 93.81 70 ASN A O 1
ATOM 552 N N 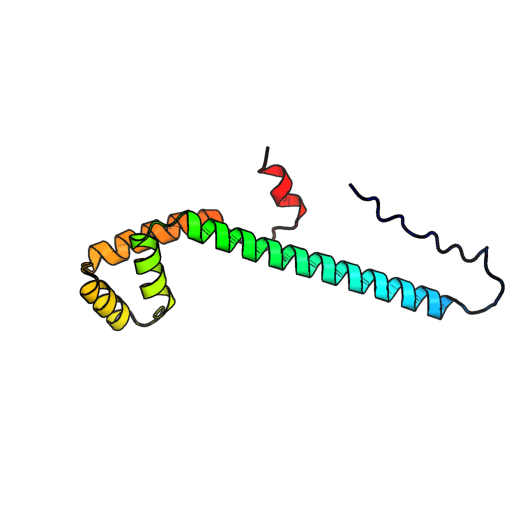. ASN A 1 71 ? 2.847 -6.128 11.108 1.00 92.56 71 ASN A N 1
ATOM 553 C CA . ASN A 1 71 ? 2.561 -7.383 11.800 1.00 92.56 71 ASN A CA 1
ATOM 554 C C . ASN A 1 71 ? 1.590 -8.247 10.973 1.00 92.56 71 ASN A C 1
ATOM 556 O O . ASN A 1 71 ? 0.519 -8.582 11.481 1.00 92.56 71 ASN A O 1
ATOM 560 N N . PRO A 1 72 ? 1.906 -8.605 9.715 1.00 90.44 72 PRO A N 1
ATOM 561 C CA . PRO A 1 72 ? 0.949 -9.231 8.792 1.00 90.44 72 PRO A CA 1
ATOM 562 C C . PRO A 1 72 ? 0.479 -10.616 9.260 1.00 90.44 72 PRO A C 1
ATOM 564 O O . PRO A 1 72 ? -0.695 -10.956 9.116 1.00 90.44 72 PRO A O 1
ATOM 567 N N . ASP A 1 73 ? 1.346 -11.357 9.950 1.00 91.81 73 ASP A N 1
ATOM 568 C CA . ASP A 1 73 ? 1.077 -12.740 10.369 1.00 91.81 73 ASP A CA 1
ATOM 569 C C . ASP A 1 73 ? 0.749 -12.883 11.863 1.00 91.81 73 ASP A C 1
ATOM 571 O O . ASP A 1 73 ? 0.498 -13.984 12.344 1.00 91.81 73 ASP A O 1
ATOM 575 N N . ASN A 1 74 ? 0.731 -11.780 12.622 1.00 93.31 74 ASN A N 1
ATOM 576 C CA . ASN A 1 74 ? 0.513 -11.813 14.069 1.00 93.31 74 ASN A CA 1
ATOM 577 C C . ASN A 1 74 ? -0.720 -10.996 14.479 1.00 93.31 74 ASN A C 1
ATOM 579 O O . ASN A 1 74 ? -0.633 -9.799 14.769 1.00 93.31 74 ASN A O 1
ATOM 583 N N . SER A 1 75 ? -1.883 -11.656 14.504 1.00 92.06 75 SER A N 1
ATOM 584 C CA . SER A 1 75 ? -3.159 -11.031 14.876 1.00 92.06 75 SER A CA 1
ATOM 585 C C . SER A 1 75 ? -3.162 -10.481 16.295 1.00 92.06 75 SER A C 1
ATOM 587 O O . SER A 1 75 ? -3.668 -9.382 16.507 1.00 92.06 75 SER A O 1
ATOM 589 N N . ASP A 1 76 ? -2.567 -11.198 17.245 1.00 93.19 76 ASP A N 1
ATOM 590 C CA . ASP A 1 76 ? -2.611 -10.828 18.660 1.00 93.19 76 ASP A CA 1
ATOM 591 C C . ASP A 1 76 ? -1.850 -9.521 18.901 1.00 93.19 76 ASP A C 1
ATOM 593 O O . ASP A 1 76 ? -2.332 -8.620 19.591 1.00 93.19 76 ASP A O 1
ATOM 597 N N . VAL A 1 77 ? -0.691 -9.369 18.252 1.00 95.31 77 VAL A N 1
ATOM 598 C CA . VAL A 1 77 ? 0.093 -8.130 18.310 1.00 95.31 77 VAL A CA 1
ATOM 599 C C . VAL A 1 77 ? -0.638 -6.981 17.616 1.00 95.31 77 VAL A C 1
ATOM 601 O O . VAL A 1 77 ? -0.693 -5.884 18.175 1.00 95.31 77 VAL A O 1
ATOM 604 N N . ARG A 1 78 ? -1.251 -7.209 16.443 1.00 95.25 78 ARG A N 1
ATOM 605 C CA . ARG A 1 78 ? -2.048 -6.173 15.758 1.00 95.25 78 ARG A CA 1
ATOM 606 C C . ARG A 1 78 ? -3.199 -5.679 16.618 1.00 95.25 78 ARG A C 1
ATOM 608 O O . ARG A 1 78 ? -3.369 -4.473 16.764 1.00 95.25 78 ARG A O 1
ATOM 615 N N . GLU A 1 79 ? -3.979 -6.594 17.182 1.00 93.94 79 GLU A N 1
ATOM 616 C CA . GLU A 1 79 ? -5.158 -6.264 17.982 1.00 93.94 79 GLU A CA 1
ATOM 617 C C . GLU A 1 79 ? -4.765 -5.554 19.282 1.00 93.94 79 GLU A C 1
ATOM 619 O O . GLU A 1 79 ? -5.396 -4.564 19.656 1.00 93.94 79 GLU A O 1
ATOM 624 N N . ALA A 1 80 ? -3.666 -5.969 19.921 1.00 96.00 80 ALA A N 1
ATOM 625 C CA . ALA A 1 80 ? -3.120 -5.273 21.081 1.00 96.00 80 ALA A CA 1
ATOM 626 C C . ALA A 1 80 ? -2.646 -3.848 20.739 1.00 96.00 80 ALA A C 1
ATOM 628 O O . ALA A 1 80 ? -2.913 -2.909 21.493 1.00 96.00 80 ALA A O 1
ATOM 629 N N . LEU A 1 81 ? -1.959 -3.655 19.607 1.00 95.75 81 LEU A N 1
ATOM 630 C CA . LEU A 1 81 ? -1.527 -2.332 19.142 1.00 95.75 81 LEU A CA 1
ATOM 631 C C . LEU A 1 81 ? -2.719 -1.445 18.761 1.00 95.75 81 LEU A C 1
ATOM 633 O O . LEU A 1 81 ? -2.767 -0.290 19.176 1.00 95.75 81 LEU A O 1
ATOM 637 N N . ALA A 1 82 ? -3.701 -1.989 18.046 1.00 95.00 82 ALA A N 1
ATOM 638 C CA . ALA A 1 82 ? -4.929 -1.289 17.686 1.00 95.00 82 ALA A CA 1
ATOM 639 C C . ALA A 1 82 ? -5.715 -0.859 18.934 1.00 95.00 82 ALA A C 1
ATOM 641 O O . ALA A 1 82 ? -6.140 0.292 19.029 1.00 95.00 82 ALA A O 1
ATOM 642 N N . SER A 1 83 ? -5.816 -1.736 19.939 1.00 95.75 83 SER A N 1
ATOM 643 C CA . SER A 1 83 ? -6.453 -1.413 21.217 1.00 95.75 83 SER A CA 1
ATOM 644 C C . SER A 1 83 ? -5.716 -0.306 21.969 1.00 95.75 83 SER A C 1
ATOM 646 O O . SER A 1 83 ? -6.370 0.566 22.538 1.00 95.75 83 SER A O 1
ATOM 648 N N . LYS A 1 84 ? -4.375 -0.288 21.950 1.00 96.19 84 LYS A N 1
ATOM 649 C CA . LYS A 1 84 ? -3.579 0.814 22.527 1.00 96.19 84 LYS A CA 1
ATOM 650 C C . LYS A 1 84 ? -3.824 2.151 21.823 1.00 96.19 84 LYS A C 1
ATOM 652 O O . LYS A 1 84 ? -3.682 3.192 22.454 1.00 96.19 84 LYS A O 1
ATOM 657 N N . ARG A 1 85 ? -4.198 2.126 20.540 1.00 93.12 85 ARG A N 1
ATOM 658 C CA . ARG A 1 85 ? -4.597 3.305 19.752 1.00 93.12 85 ARG A CA 1
ATOM 659 C C . ARG A 1 85 ? -6.087 3.656 19.884 1.00 93.12 85 ARG A C 1
ATOM 661 O O . ARG A 1 85 ? -6.544 4.602 19.259 1.00 93.12 85 ARG A O 1
ATOM 668 N N . GLY A 1 86 ? -6.841 2.934 20.716 1.00 94.56 86 GLY A N 1
ATOM 669 C CA . GLY A 1 86 ? -8.256 3.211 20.985 1.00 94.56 86 GLY A CA 1
ATOM 670 C C . GLY A 1 86 ? -9.238 2.526 20.031 1.00 94.56 86 GLY A C 1
ATOM 671 O O . GLY A 1 86 ? -10.443 2.763 20.124 1.00 94.56 86 GLY A O 1
ATOM 672 N N . TYR A 1 87 ? -8.770 1.649 19.141 1.00 95.38 87 TYR A N 1
ATOM 673 C CA . TYR A 1 87 ? -9.651 0.879 18.268 1.00 95.38 87 TYR A CA 1
ATOM 674 C C . TYR A 1 87 ? -10.109 -0.407 18.951 1.00 95.38 87 TYR A C 1
ATOM 676 O O . TYR A 1 87 ? -9.307 -1.191 19.456 1.00 95.38 87 TYR A O 1
ATOM 684 N N . SER A 1 88 ? -11.411 -0.682 18.896 1.00 95.62 88 SER A N 1
ATOM 685 C CA . SER A 1 88 ? -11.900 -2.034 19.152 1.00 95.62 88 SER A CA 1
ATOM 686 C C . SER A 1 88 ? -11.552 -2.950 17.975 1.00 95.62 88 SER A C 1
ATOM 688 O O . SER A 1 88 ? -11.403 -2.494 16.839 1.00 95.62 88 SER A O 1
ATOM 690 N N . ARG A 1 89 ? -11.480 -4.260 18.227 1.00 94.06 89 ARG A N 1
ATOM 691 C CA . ARG A 1 89 ? -11.181 -5.274 17.203 1.00 94.06 89 ARG A CA 1
ATOM 692 C C . ARG A 1 89 ? -12.066 -5.141 15.958 1.00 94.06 89 ARG A C 1
ATOM 694 O O . ARG A 1 89 ? -11.575 -5.154 14.835 1.00 94.06 89 ARG A O 1
ATOM 701 N N . SER A 1 90 ? -13.373 -4.974 16.155 1.00 95.31 90 SER A N 1
ATOM 702 C CA . SER A 1 90 ? -14.346 -4.844 15.065 1.00 95.31 90 SER A CA 1
ATOM 703 C C . SER A 1 90 ? -14.156 -3.556 14.264 1.00 95.31 90 SER A C 1
ATOM 705 O O . SER A 1 90 ? -14.216 -3.577 13.037 1.00 95.31 90 SER A O 1
ATOM 707 N N . VAL A 1 91 ? -13.882 -2.437 14.940 1.00 96.06 91 VAL A N 1
ATOM 708 C CA . VAL A 1 91 ? -13.608 -1.151 14.283 1.00 96.06 91 VAL A CA 1
ATOM 709 C C . VAL A 1 91 ? -12.305 -1.206 13.488 1.00 96.06 91 VAL A C 1
ATOM 711 O O . VAL A 1 91 ? -12.279 -0.704 12.366 1.00 96.06 91 VAL A O 1
ATOM 714 N N . PHE A 1 92 ? -11.265 -1.836 14.038 1.00 96.25 92 PHE A N 1
ATOM 715 C CA . PHE A 1 92 ? -9.968 -2.001 13.386 1.00 96.25 92 PHE A CA 1
ATOM 716 C C . PHE A 1 92 ? -10.098 -2.731 12.045 1.00 96.25 92 PHE A C 1
ATOM 718 O O . PHE A 1 92 ? -9.765 -2.161 11.009 1.00 96.25 92 PHE A O 1
ATOM 725 N N . TYR A 1 93 ? -10.660 -3.945 12.037 1.00 95.62 93 TYR A N 1
ATOM 726 C CA . TYR A 1 93 ? -10.788 -4.717 10.796 1.00 95.62 93 TYR A CA 1
ATOM 727 C C . TYR A 1 93 ? -11.772 -4.095 9.803 1.00 95.62 93 TYR A C 1
ATOM 729 O O . TYR A 1 93 ? -11.532 -4.153 8.604 1.00 95.62 93 TYR A O 1
ATOM 737 N N . ARG A 1 94 ? -12.835 -3.429 10.272 1.00 96.25 94 ARG A N 1
ATOM 738 C CA . ARG A 1 94 ? -13.735 -2.682 9.381 1.00 96.25 94 ARG A CA 1
ATOM 739 C C . ARG A 1 94 ? -13.022 -1.517 8.691 1.00 96.25 94 ARG A C 1
ATOM 741 O O . ARG A 1 94 ? -13.246 -1.287 7.510 1.00 96.25 94 ARG A O 1
ATOM 748 N N . LYS A 1 95 ? -12.181 -0.764 9.413 1.00 95.44 95 LYS A N 1
ATOM 749 C CA . LYS A 1 95 ? -11.356 0.295 8.806 1.00 95.44 95 LYS A CA 1
ATOM 750 C C . LYS A 1 95 ? -10.345 -0.302 7.827 1.00 95.44 95 LYS A C 1
ATOM 752 O O . LYS A 1 95 ? -10.182 0.238 6.742 1.00 95.44 95 LYS A O 1
ATOM 757 N N . LEU A 1 96 ? -9.721 -1.423 8.183 1.00 94.31 96 LEU A N 1
ATOM 758 C CA . LEU A 1 96 ? -8.768 -2.113 7.319 1.00 94.31 96 LEU A CA 1
ATOM 759 C C . LEU A 1 96 ? -9.411 -2.578 6.002 1.00 94.31 96 LEU A C 1
ATOM 761 O O . LEU A 1 96 ? -8.812 -2.406 4.950 1.00 94.31 96 LEU A O 1
ATOM 765 N N . ASP A 1 97 ? -10.638 -3.095 6.038 1.00 94.06 97 ASP A N 1
ATOM 766 C CA . ASP A 1 97 ? -11.387 -3.493 4.837 1.00 94.06 97 ASP A CA 1
ATOM 767 C C . ASP A 1 97 ? -11.635 -2.301 3.893 1.00 94.06 97 ASP A C 1
ATOM 769 O O . ASP A 1 97 ? -11.392 -2.369 2.690 1.00 94.06 97 ASP A O 1
ATOM 773 N N . VAL A 1 98 ? -12.000 -1.142 4.455 1.00 92.38 98 VAL A N 1
ATOM 774 C CA . VAL A 1 98 ? -12.121 0.111 3.689 1.00 92.38 98 VAL A CA 1
ATOM 775 C C . VAL A 1 98 ? -10.781 0.523 3.074 1.00 92.38 98 VAL A C 1
ATOM 777 O O . VAL A 1 98 ? -10.745 0.939 1.915 1.00 92.38 98 VAL A O 1
ATOM 780 N N . VAL A 1 99 ? -9.681 0.399 3.824 1.00 92.62 99 VAL A N 1
ATOM 781 C CA . VAL A 1 99 ? -8.326 0.655 3.312 1.00 92.62 99 VAL A CA 1
ATOM 782 C C . VAL A 1 99 ? -8.010 -0.282 2.150 1.00 92.62 99 VAL A C 1
ATOM 784 O O . VAL A 1 99 ? -7.567 0.197 1.110 1.00 92.62 99 VAL A O 1
ATOM 787 N N . TYR A 1 100 ? -8.287 -1.581 2.281 1.00 89.19 100 TYR A N 1
ATOM 788 C CA . TYR A 1 100 ? -8.067 -2.551 1.211 1.00 89.19 100 TYR A CA 1
ATOM 789 C C . TYR A 1 100 ? -8.819 -2.172 -0.055 1.00 89.19 100 TYR A C 1
ATOM 791 O O . TYR A 1 100 ? -8.197 -2.078 -1.102 1.00 89.19 100 TYR A O 1
ATOM 799 N N . VAL A 1 101 ? -10.112 -1.857 0.028 1.00 88.69 101 VAL A N 1
ATOM 800 C CA . VAL A 1 101 ? -10.900 -1.460 -1.151 1.00 88.69 101 VAL A CA 1
ATOM 801 C C . VAL A 1 101 ? -10.344 -0.196 -1.819 1.00 88.69 101 VAL A C 1
ATOM 803 O O . VAL A 1 101 ? -10.337 -0.093 -3.047 1.00 88.69 101 VAL A O 1
ATOM 806 N N . LYS A 1 102 ? -9.879 0.780 -1.030 1.00 88.38 102 LYS A N 1
ATOM 807 C CA . LYS A 1 102 ? -9.264 2.009 -1.557 1.00 88.38 102 LYS A CA 1
ATOM 808 C C . LYS A 1 102 ? -7.943 1.725 -2.264 1.00 88.38 102 LYS A C 1
ATOM 810 O O . LYS A 1 102 ? -7.710 2.252 -3.349 1.00 88.38 102 LYS A O 1
ATOM 815 N N . LEU A 1 103 ? -7.091 0.917 -1.639 1.00 87.38 103 LEU A N 1
ATOM 816 C CA . LEU A 1 103 ? -5.765 0.598 -2.149 1.00 87.38 103 LEU A CA 1
ATOM 817 C C . LEU A 1 103 ? -5.817 -0.362 -3.335 1.00 87.38 103 LEU A C 1
ATOM 819 O O . LEU A 1 103 ? -5.075 -0.158 -4.285 1.00 87.38 103 LEU A O 1
ATOM 823 N N . ASP A 1 104 ? -6.714 -1.345 -3.324 1.00 82.81 104 ASP A N 1
ATOM 824 C CA . ASP A 1 104 ? -6.886 -2.337 -4.390 1.00 82.81 104 ASP A CA 1
ATOM 825 C C . ASP A 1 104 ? -7.180 -1.665 -5.737 1.00 82.81 104 ASP A C 1
ATOM 827 O O . ASP A 1 104 ? -6.514 -1.936 -6.729 1.00 82.81 104 ASP A O 1
ATOM 831 N N . ARG A 1 105 ? -8.073 -0.667 -5.758 1.00 73.06 105 ARG A N 1
ATOM 832 C CA . ARG A 1 105 ? -8.376 0.114 -6.973 1.00 73.06 105 ARG A CA 1
ATOM 833 C C . ARG A 1 105 ? -7.180 0.884 -7.538 1.00 73.06 105 ARG A C 1
ATOM 835 O O . ARG A 1 105 ? -7.146 1.142 -8.734 1.00 73.06 105 ARG A O 1
ATOM 842 N N . LEU A 1 106 ? -6.241 1.299 -6.691 1.00 73.69 106 LEU A N 1
ATOM 843 C CA . LEU A 1 106 ? -5.102 2.144 -7.078 1.00 73.69 106 LEU A CA 1
ATOM 844 C C . LEU A 1 106 ? -3.854 1.327 -7.394 1.00 73.69 106 LEU A C 1
ATOM 846 O O . LEU A 1 106 ? -3.082 1.678 -8.279 1.00 73.69 106 LEU A O 1
ATOM 850 N N . LEU A 1 107 ? -3.663 0.241 -6.651 1.00 72.62 107 LEU A N 1
ATOM 851 C CA . LEU A 1 107 ? -2.523 -0.655 -6.735 1.00 72.62 107 LEU A CA 1
ATOM 852 C C . LEU A 1 107 ? -2.831 -1.882 -7.593 1.00 72.62 107 LEU A C 1
ATOM 854 O O . LEU A 1 107 ? -2.104 -2.863 -7.472 1.00 72.62 107 LEU A O 1
ATOM 858 N N . CYS A 1 108 ? -3.874 -1.837 -8.440 1.00 62.12 108 CYS A N 1
ATOM 859 C CA . CYS A 1 108 ? -4.182 -2.820 -9.485 1.00 62.12 108 CYS A CA 1
ATOM 860 C C . CYS A 1 108 ? -2.996 -2.954 -10.463 1.00 62.12 108 CYS A C 1
ATOM 862 O O . CYS A 1 108 ? -3.029 -2.524 -11.615 1.00 62.12 108 CYS A O 1
ATOM 864 N N . LEU A 1 109 ? -1.920 -3.569 -9.985 1.00 57.59 109 LEU A N 1
ATOM 865 C CA . LEU A 1 109 ? -0.767 -4.026 -10.726 1.00 57.59 109 LEU A CA 1
ATOM 866 C C . LEU A 1 109 ? -1.245 -5.235 -11.522 1.00 57.59 109 LEU A C 1
ATOM 868 O O . LEU A 1 109 ? -1.044 -6.380 -11.119 1.00 57.59 109 LEU A O 1
ATOM 872 N N . SER A 1 110 ? -1.948 -4.997 -12.632 1.00 47.50 110 SER A N 1
ATOM 873 C CA . SER A 1 110 ? -2.202 -6.084 -13.569 1.00 47.50 110 SER A CA 1
ATOM 874 C C . SER A 1 110 ? -0.825 -6.604 -14.018 1.00 47.50 110 SER A C 1
ATOM 876 O O . SER A 1 110 ? -0.006 -5.793 -14.467 1.00 47.50 110 SER A O 1
ATOM 878 N N . PRO A 1 111 ? -0.553 -7.923 -13.951 1.00 46.62 111 PRO A N 1
ATOM 879 C CA . PRO A 1 111 ? 0.712 -8.511 -14.412 1.00 46.62 111 PRO A CA 1
ATOM 880 C C . PRO A 1 111 ? 1.017 -8.236 -15.895 1.00 46.62 111 PRO A C 1
ATOM 882 O O . PRO A 1 111 ? 2.096 -8.558 -16.383 1.00 46.62 111 PRO A O 1
ATOM 885 N N . THR A 1 112 ? 0.050 -7.666 -16.616 1.00 42.94 112 THR A N 1
ATOM 886 C CA . THR A 1 112 ? 0.035 -7.429 -18.057 1.00 42.94 112 THR A CA 1
ATOM 887 C C . THR A 1 112 ? -0.052 -5.951 -18.444 1.00 42.94 112 THR A C 1
ATOM 889 O O . THR A 1 112 ? -0.260 -5.670 -19.621 1.00 42.94 112 THR A O 1
ATOM 892 N N . MET A 1 113 ? 0.086 -4.989 -17.516 1.00 44.84 113 MET A N 1
ATOM 893 C CA . MET A 1 113 ? 0.095 -3.571 -17.912 1.00 44.84 113 MET A CA 1
ATOM 894 C C . MET A 1 113 ? 1.414 -3.227 -18.606 1.00 44.84 113 MET A C 1
ATOM 896 O O . MET A 1 113 ? 2.378 -2.786 -17.988 1.00 44.84 113 MET A O 1
ATOM 900 N N . THR A 1 114 ? 1.456 -3.436 -19.918 1.00 49.16 114 THR A N 1
ATOM 901 C CA . THR A 1 114 ? 2.384 -2.731 -20.798 1.00 49.16 114 THR A CA 1
ATOM 902 C C . THR A 1 114 ? 2.035 -1.244 -20.785 1.00 49.16 114 THR A C 1
ATOM 904 O O . THR A 1 114 ? 0.856 -0.893 -20.703 1.00 49.16 114 THR A O 1
ATOM 907 N N . ILE A 1 115 ? 3.055 -0.390 -20.894 1.00 50.56 115 ILE A N 1
ATOM 908 C CA . ILE A 1 115 ? 2.980 1.086 -20.892 1.00 50.56 115 ILE A CA 1
ATOM 909 C C . ILE A 1 115 ? 1.790 1.619 -21.726 1.00 50.56 115 ILE A C 1
ATOM 911 O O . ILE A 1 115 ? 1.096 2.537 -21.299 1.00 50.56 115 ILE A O 1
ATOM 915 N N . ASP A 1 116 ? 1.466 0.962 -22.843 1.00 50.78 116 ASP A N 1
ATOM 916 C CA . ASP A 1 116 ? 0.392 1.332 -23.780 1.00 50.78 116 ASP A CA 1
ATOM 917 C C . ASP A 1 116 ? -1.054 1.205 -23.248 1.00 50.78 116 ASP A C 1
ATOM 919 O O . ASP A 1 116 ? -1.995 1.688 -23.883 1.00 50.78 116 ASP A O 1
ATOM 923 N N . GLY A 1 117 ? -1.270 0.531 -22.114 1.00 46.94 117 GLY A N 1
ATOM 924 C CA . GLY A 1 117 ? -2.602 0.356 -21.525 1.00 46.94 117 GLY A CA 1
ATOM 925 C C . GLY A 1 117 ? -3.104 1.577 -20.748 1.00 46.94 117 GLY A C 1
ATOM 926 O O . GLY A 1 117 ? -4.313 1.774 -20.657 1.00 46.94 117 GLY A O 1
ATOM 927 N N . TYR A 1 118 ? -2.196 2.404 -20.214 1.00 47.91 118 TYR A N 1
ATOM 928 C CA . TYR A 1 118 ? -2.543 3.463 -19.254 1.00 47.91 118 TYR A CA 1
ATOM 929 C C . TYR A 1 118 ? -2.919 4.799 -19.913 1.00 47.91 118 TYR A C 1
ATOM 931 O O . TYR A 1 118 ? -3.801 5.495 -19.415 1.00 47.91 118 TYR A O 1
ATOM 939 N N . ASP A 1 119 ? -2.335 5.135 -21.069 1.00 49.38 119 ASP A N 1
ATOM 940 C CA . ASP A 1 119 ? -2.651 6.382 -21.794 1.00 49.38 119 ASP A CA 1
ATOM 941 C C . ASP A 1 119 ? -4.110 6.446 -22.288 1.00 49.38 119 ASP A C 1
ATOM 943 O O . ASP A 1 119 ? -4.603 7.514 -22.650 1.00 49.38 119 ASP A O 1
ATOM 947 N N . LYS A 1 120 ? -4.829 5.315 -22.281 1.00 48.47 120 LYS A N 1
ATOM 948 C CA . LYS A 1 120 ? -6.234 5.226 -22.700 1.00 48.47 120 LYS A CA 1
ATOM 949 C C . LYS A 1 120 ? -7.250 5.487 -21.589 1.00 48.47 120 LYS A C 1
ATOM 951 O O . LYS A 1 120 ? -8.400 5.738 -21.919 1.00 48.47 120 LYS A O 1
ATOM 956 N N . GLU A 1 121 ? -6.857 5.447 -20.315 1.00 42.41 121 GLU A N 1
ATOM 957 C CA . GLU A 1 121 ? -7.771 5.727 -19.189 1.00 42.41 121 GLU A CA 1
ATOM 958 C C . GLU A 1 121 ? -7.645 7.164 -18.651 1.00 42.41 121 GLU A C 1
ATOM 960 O O . GLU A 1 121 ? -8.311 7.532 -17.685 1.00 42.41 121 GLU A O 1
ATOM 965 N N . ILE A 1 122 ? -6.807 7.998 -19.282 1.00 43.06 122 ILE A N 1
ATOM 966 C CA . ILE A 1 122 ? -6.593 9.409 -18.907 1.00 43.06 122 ILE A CA 1
ATOM 967 C C . ILE A 1 122 ? -7.412 10.382 -19.798 1.00 43.06 122 ILE A C 1
ATOM 969 O O . ILE A 1 122 ? -7.307 11.597 -19.635 1.00 43.06 122 ILE A O 1
ATOM 973 N N . TYR A 1 123 ? -8.290 9.881 -20.680 1.00 36.81 123 TYR A N 1
ATOM 974 C CA . TYR A 1 123 ? -9.263 10.693 -21.434 1.00 36.81 123 TYR A CA 1
ATOM 975 C C . TYR A 1 123 ? -10.699 10.197 -21.281 1.00 36.81 123 TYR A C 1
ATOM 977 O O . TYR A 1 123 ? -10.923 8.978 -21.439 1.00 36.81 123 TYR A O 1
#

Sequence (123 aa):
MDMKRAIPIGSDNMPGGNHSSVIAKMQKIIEQSDQYDILISNYNFLINSLERAITVLNEDEKEVCIIFSNNPDNSDVREALASKRGYSRSVFYRKLDVVYVKLDRLLCLSPTMTIDGYDKEIY